Protein AF-A0A098EGL4-F1 (afdb_monomer)

Nearest PDB structures (foldseek):
  3kts-assembly7_G  TM=9.184E-01  e=2.762E-04  Listeria monocytogenes serotype 4b str. F2365
  6pal-assembly1_B  TM=6.386E-01  e=4.224E-01  Bacteroides uniformis
  6pal-assembly1_A  TM=6.553E-01  e=5.970E-01  Bacteroides uniformis
  4g3q-assembly1_A  TM=4.865E-01  e=6.721E+00  Mycobacterium tuberculosis

Solvent-accessible surface area (backbone atoms only — not comparable to full-atom values): 3646 Å² total; per-residue (Å²): 131,85,77,78,79,70,57,70,38,66,49,77,83,52,45,70,59,54,62,74,45,92,60,48,51,39,32,37,51,45,46,44,57,92,43,49,66,62,50,50,55,56,38,45,78,63,66,28,48,78,44,72,43,69,92,39,51,39,83,124

Mean predicted aligned error: 4.2 Å

Foldseek 3Di:
DPPDDAAEDADPVCVVVVLPDPRQEHEDAAEEPVCPVVVCVVCVVSNHDYHYDPVRHHHD

Organism: NCBI:txid1499687

Sequence (60 aa):
MCSQGVPAIRNLKDVVKVLKTDHERIIFLETRLSQVESTVTFAKKHGKETLMHVDFITRS

Radius of gyration: 11.46 Å; Cα contacts (8 Å, |Δi|>4): 78; chains: 1; bounding box: 30×24×25 Å

Structure (mmCIF, N/CA/C/O backbone):
data_AF-A0A098EGL4-F1
#
_entry.id   AF-A0A098EGL4-F1
#
loop_
_atom_site.group_PDB
_atom_site.id
_atom_site.type_symbol
_atom_site.label_atom_id
_atom_site.label_alt_id
_atom_site.label_comp_id
_atom_site.label_asym_id
_atom_site.label_entity_id
_atom_site.label_seq_id
_atom_site.pdbx_PDB_ins_code
_atom_site.Cartn_x
_atom_site.Cartn_y
_atom_site.Cartn_z
_atom_site.occupancy
_atom_site.B_iso_or_equiv
_atom_site.auth_seq_id
_atom_site.auth_comp_id
_atom_site.auth_asym_id
_atom_site.auth_atom_id
_atom_site.pdbx_PDB_model_num
ATOM 1 N N . MET A 1 1 ? -18.432 15.047 -19.702 1.00 41.66 1 MET A N 1
ATOM 2 C CA . MET A 1 1 ? -18.201 14.767 -18.268 1.00 41.66 1 MET A CA 1
ATOM 3 C C . MET A 1 1 ? -16.705 14.557 -18.097 1.00 41.66 1 MET A C 1
ATOM 5 O O . MET A 1 1 ? -16.194 13.599 -18.658 1.00 41.66 1 MET A O 1
ATOM 9 N N . CYS A 1 2 ? -15.980 15.473 -17.449 1.00 48.28 2 CYS A N 1
ATOM 10 C CA . CYS A 1 2 ? -14.556 15.260 -17.175 1.00 48.28 2 CYS A CA 1
ATOM 11 C C . CYS A 1 2 ? -14.450 14.150 -16.128 1.00 48.28 2 CYS A C 1
ATOM 13 O O . CYS A 1 2 ? -14.907 14.329 -15.002 1.00 48.28 2 CYS A O 1
ATOM 15 N N . SER A 1 3 ? -13.922 12.988 -16.504 1.00 54.16 3 SER A N 1
ATOM 16 C CA . SER A 1 3 ? -13.627 11.915 -15.558 1.00 54.16 3 SER A CA 1
ATOM 17 C C . SER A 1 3 ? -12.626 12.441 -14.529 1.00 54.16 3 SER A C 1
ATOM 19 O O . SER A 1 3 ? -11.467 12.683 -14.865 1.00 54.16 3 SER A O 1
ATOM 21 N N . GLN A 1 4 ? -13.091 12.667 -13.298 1.00 70.25 4 GLN A N 1
ATOM 22 C CA . GLN A 1 4 ? -12.243 12.940 -12.137 1.00 70.25 4 GLN A CA 1
ATOM 23 C C . GLN A 1 4 ? -11.169 11.841 -12.076 1.00 70.25 4 GLN A C 1
ATOM 25 O O . GLN A 1 4 ? -11.501 10.654 -12.090 1.00 70.25 4 GLN A O 1
ATOM 30 N N . GLY A 1 5 ? -9.892 12.228 -12.112 1.00 83.94 5 GLY A N 1
ATOM 31 C CA . GLY A 1 5 ? -8.777 11.284 -12.172 1.00 83.94 5 GLY A CA 1
ATOM 32 C C . GLY A 1 5 ? -8.733 10.356 -10.955 1.00 83.94 5 GLY A C 1
ATOM 33 O O . GLY A 1 5 ? -9.179 10.721 -9.868 1.00 83.94 5 GLY A O 1
ATOM 34 N N . VAL A 1 6 ? -8.179 9.154 -11.133 1.00 89.94 6 VAL A N 1
ATOM 35 C CA . VAL A 1 6 ? -7.937 8.216 -10.028 1.00 89.94 6 VAL A CA 1
ATOM 36 C C . VAL A 1 6 ? -6.552 8.503 -9.438 1.00 89.94 6 VAL A C 1
ATOM 38 O O . VAL A 1 6 ? -5.571 8.455 -10.186 1.00 89.94 6 VAL A O 1
ATOM 41 N N . PRO A 1 7 ? -6.431 8.794 -8.129 1.00 93.19 7 PRO A N 1
ATOM 42 C CA . PRO A 1 7 ? -5.139 9.039 -7.503 1.00 93.19 7 PRO A CA 1
ATOM 43 C C . PRO A 1 7 ? -4.203 7.839 -7.650 1.00 93.19 7 PRO A C 1
ATOM 45 O O . PRO A 1 7 ? -4.538 6.719 -7.258 1.00 93.19 7 PRO A O 1
ATOM 48 N N . ALA A 1 8 ? -3.011 8.097 -8.183 1.00 93.7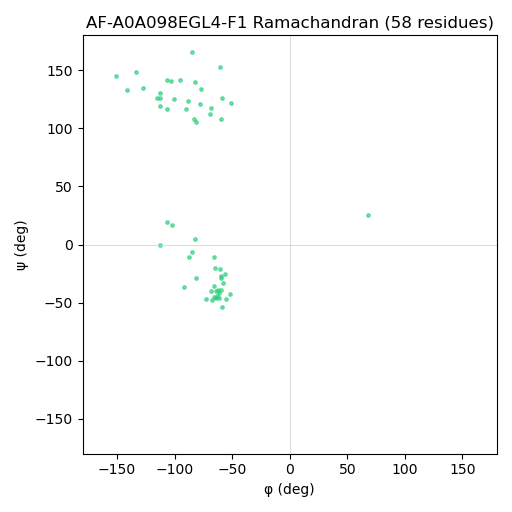5 8 ALA A N 1
ATOM 49 C CA . ALA A 1 8 ? -1.965 7.104 -8.360 1.00 93.75 8 ALA A CA 1
ATOM 50 C C . ALA A 1 8 ? -0.785 7.415 -7.434 1.00 93.75 8 ALA A C 1
ATOM 52 O O . ALA A 1 8 ? -0.171 8.480 -7.501 1.00 93.75 8 ALA A O 1
ATOM 53 N N . ILE A 1 9 ? -0.483 6.479 -6.545 1.00 93.12 9 ILE A N 1
ATOM 54 C CA . ILE A 1 9 ? 0.450 6.631 -5.439 1.00 93.12 9 ILE A CA 1
ATOM 55 C C . ILE A 1 9 ? 1.718 5.858 -5.774 1.00 93.12 9 ILE A C 1
ATOM 57 O O . ILE A 1 9 ? 1.693 4.635 -5.898 1.00 93.12 9 ILE A O 1
ATOM 61 N N . ARG A 1 10 ? 2.842 6.566 -5.896 1.00 89.94 10 ARG A N 1
ATOM 62 C CA . ARG A 1 10 ? 4.164 5.934 -6.029 1.00 89.94 10 ARG A CA 1
ATOM 63 C C . ARG A 1 10 ? 4.849 5.741 -4.680 1.00 89.94 10 ARG A C 1
ATOM 65 O O . ARG A 1 10 ? 5.528 4.748 -4.471 1.00 89.94 10 ARG A O 1
ATOM 72 N N . ASN A 1 11 ? 4.671 6.687 -3.759 1.00 83.25 11 ASN A N 1
ATOM 73 C CA . ASN A 1 11 ? 5.311 6.652 -2.452 1.00 83.25 11 ASN A CA 1
ATOM 74 C C . ASN A 1 11 ? 4.275 6.445 -1.346 1.00 83.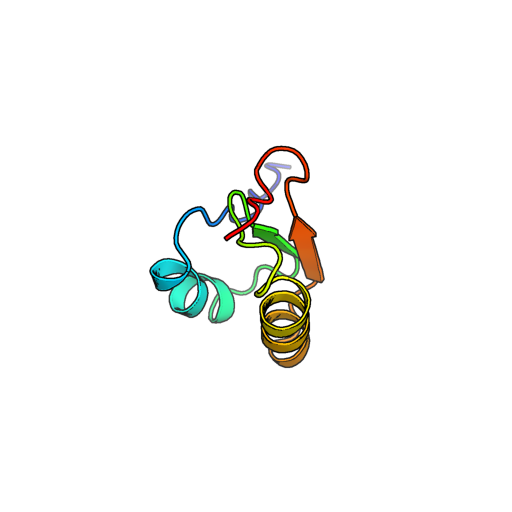25 11 ASN A C 1
ATOM 76 O O . ASN A 1 11 ? 3.306 7.196 -1.251 1.00 83.25 11 ASN A O 1
ATOM 80 N N . LEU A 1 12 ? 4.522 5.480 -0.455 1.00 75.56 12 LEU A N 1
ATOM 81 C CA . LEU A 1 12 ? 3.655 5.225 0.697 1.00 75.56 12 LEU A CA 1
ATOM 82 C C . LEU A 1 12 ? 3.454 6.464 1.593 1.00 75.56 12 LEU A C 1
ATOM 84 O O . LEU A 1 12 ? 2.414 6.591 2.234 1.00 75.56 12 LEU A O 1
ATOM 88 N N . LYS A 1 13 ? 4.392 7.421 1.601 1.00 80.88 13 LYS A N 1
ATOM 89 C CA . LYS A 1 13 ? 4.253 8.699 2.325 1.00 80.88 13 LYS A CA 1
ATOM 90 C C . LYS A 1 13 ? 3.047 9.527 1.867 1.00 80.88 13 LYS A C 1
ATOM 92 O O . LYS A 1 13 ? 2.483 10.268 2.669 1.00 80.88 13 LYS A O 1
ATOM 97 N N . ASP A 1 14 ? 2.631 9.393 0.610 1.00 84.19 14 ASP A N 1
ATOM 98 C CA . ASP A 1 14 ? 1.488 10.128 0.063 1.00 84.19 14 ASP A CA 1
ATOM 99 C C . ASP A 1 14 ? 0.152 9.408 0.283 1.00 84.19 14 ASP A C 1
ATOM 101 O O . ASP A 1 14 ? -0.904 10.027 0.148 1.00 84.19 14 ASP A O 1
ATOM 105 N N . VAL A 1 15 ? 0.174 8.143 0.722 1.00 84.06 15 VAL A N 1
ATOM 106 C CA . VAL A 1 15 ? -1.038 7.361 1.025 1.00 84.06 15 VAL A CA 1
ATOM 107 C C . VAL A 1 15 ? -1.905 8.091 2.033 1.00 84.06 15 VAL A C 1
ATOM 109 O O . VAL A 1 15 ? -3.093 8.262 1.798 1.00 84.06 15 VAL A O 1
ATOM 112 N N . VAL A 1 16 ? -1.316 8.607 3.116 1.00 86.38 16 VAL A N 1
ATOM 113 C CA . VAL A 1 16 ? -2.059 9.307 4.179 1.00 86.38 16 VAL A CA 1
ATOM 114 C C . VAL A 1 16 ? -2.844 10.506 3.639 1.00 86.38 16 VAL A C 1
ATOM 116 O O . VAL A 1 16 ? -3.921 10.807 4.147 1.00 86.38 16 VAL A O 1
ATOM 119 N N . LYS A 1 17 ? -2.335 11.188 2.606 1.00 89.50 17 LYS A N 1
ATOM 120 C CA . LYS A 1 17 ? -3.051 12.297 1.964 1.00 89.50 17 LYS A CA 1
ATOM 121 C C . LYS A 1 17 ? -4.222 11.774 1.142 1.00 89.50 17 LYS A C 1
ATOM 123 O O . LYS A 1 17 ? -5.329 12.278 1.285 1.00 89.50 17 LYS A O 1
ATOM 128 N N . VAL A 1 18 ? -3.995 10.740 0.332 1.00 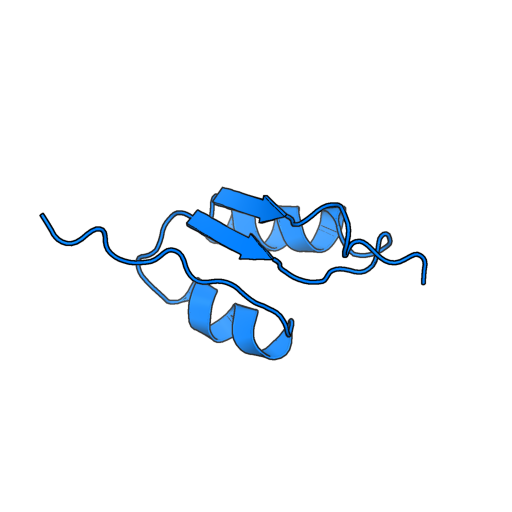90.19 18 VAL A N 1
ATOM 129 C CA . VAL A 1 18 ? -5.029 10.162 -0.539 1.00 90.19 18 VAL A CA 1
ATOM 130 C C . VAL A 1 18 ? -6.153 9.512 0.271 1.00 90.19 18 VAL A C 1
ATOM 132 O O . VAL A 1 18 ? -7.321 9.650 -0.084 1.00 90.19 18 VAL A O 1
ATOM 135 N N . LEU A 1 19 ? -5.842 8.887 1.406 1.00 89.69 19 LEU A N 1
ATOM 136 C CA . LEU A 1 19 ? -6.851 8.306 2.295 1.00 89.69 19 LEU A CA 1
ATOM 137 C C . LEU A 1 19 ? -7.862 9.334 2.823 1.00 89.69 19 LEU A C 1
ATOM 139 O O . LEU A 1 19 ? -8.993 8.958 3.108 1.00 89.69 19 LEU A 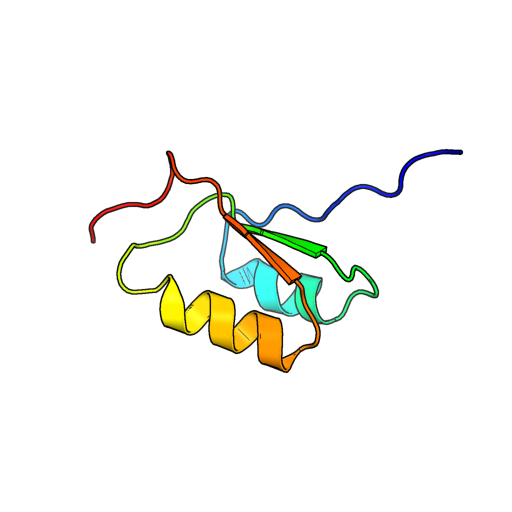O 1
ATOM 143 N N . LYS A 1 20 ? -7.476 10.613 2.922 1.00 90.75 20 LYS A N 1
ATOM 144 C CA . LYS A 1 20 ? -8.342 11.713 3.383 1.00 90.75 20 LYS A CA 1
ATOM 145 C C . LYS A 1 20 ? -9.207 12.330 2.282 1.00 90.75 20 LYS A C 1
ATOM 147 O O . LYS A 1 20 ? -9.994 13.221 2.572 1.00 90.75 20 LYS A O 1
ATOM 152 N N . THR A 1 21 ? -9.018 11.922 1.031 1.00 91.25 21 THR A N 1
ATOM 153 C CA . THR A 1 21 ? -9.808 12.426 -0.100 1.00 91.25 21 THR A CA 1
ATOM 154 C C . T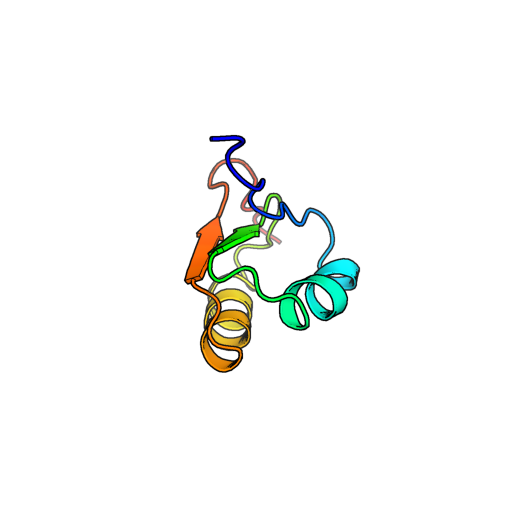HR A 1 21 ? -11.115 11.655 -0.242 1.00 91.25 21 THR A C 1
ATOM 156 O O . THR A 1 21 ? -11.226 10.542 0.268 1.00 91.25 21 THR A O 1
ATOM 159 N N . ASP A 1 22 ? -12.060 12.176 -1.021 1.00 91.44 22 ASP A N 1
ATOM 160 C CA . ASP A 1 22 ? -13.322 11.486 -1.328 1.00 91.44 22 ASP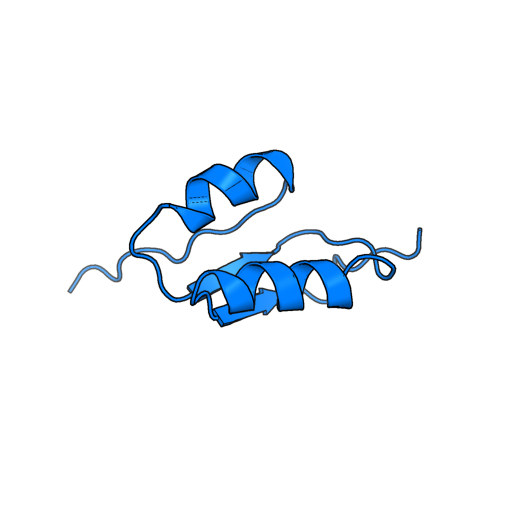 A CA 1
ATOM 161 C C . ASP A 1 22 ? -13.192 10.454 -2.463 1.00 91.44 22 ASP A C 1
ATOM 163 O O . ASP A 1 22 ? -14.173 9.844 -2.882 1.00 91.44 22 ASP A O 1
ATOM 167 N N . HIS A 1 23 ? -11.977 10.214 -2.971 1.00 92.31 23 HIS A N 1
ATOM 168 C CA . HIS A 1 23 ? -11.752 9.201 -3.998 1.00 92.31 23 HIS A CA 1
ATOM 169 C C . HIS A 1 23 ? -11.965 7.800 -3.420 1.00 92.31 23 HIS A C 1
ATOM 171 O O . HIS A 1 23 ? -11.234 7.385 -2.524 1.00 92.31 23 HIS A O 1
ATOM 177 N N . GLU A 1 24 ? -12.946 7.064 -3.938 1.00 93.06 24 GLU A N 1
ATOM 178 C CA . GLU A 1 24 ? -13.225 5.677 -3.543 1.00 93.06 24 GLU A CA 1
ATOM 179 C C . GLU A 1 24 ? -12.116 4.719 -3.997 1.00 93.06 24 GLU A C 1
ATOM 181 O O . GLU A 1 24 ? -11.702 3.842 -3.245 1.00 93.06 24 GLU A O 1
ATOM 186 N N . ARG A 1 25 ? -11.589 4.921 -5.209 1.00 94.81 25 ARG A N 1
ATOM 187 C CA . ARG A 1 25 ? -10.527 4.095 -5.795 1.00 94.81 25 ARG A CA 1
ATOM 188 C C . ARG A 1 25 ? -9.169 4.777 -5.734 1.00 94.81 25 ARG A C 1
ATOM 190 O O . ARG A 1 25 ? -9.058 5.970 -6.013 1.00 94.81 25 ARG A O 1
ATOM 197 N N . ILE A 1 26 ? -8.136 3.992 -5.443 1.00 95.00 26 ILE A N 1
ATOM 198 C CA . ILE A 1 26 ? -6.730 4.415 -5.450 1.00 95.00 26 ILE A CA 1
ATOM 199 C C . ILE A 1 26 ? -5.868 3.395 -6.194 1.00 95.00 26 ILE A C 1
ATOM 201 O O . ILE A 1 26 ? -6.156 2.198 -6.169 1.00 95.00 26 ILE A O 1
ATOM 205 N N . ILE A 1 27 ? -4.797 3.855 -6.839 1.00 95.50 27 ILE A N 1
ATOM 206 C CA . ILE A 1 27 ? -3.828 2.993 -7.528 1.00 95.50 27 ILE A CA 1
ATOM 207 C C . ILE A 1 27 ? -2.492 3.058 -6.790 1.00 95.50 27 ILE A C 1
ATOM 209 O O . ILE A 1 27 ? -1.938 4.142 -6.626 1.00 95.50 27 ILE A O 1
ATOM 213 N N . PHE A 1 28 ? -1.929 1.917 -6.401 1.00 94.81 28 PHE A N 1
ATOM 214 C CA . PHE A 1 28 ? -0.522 1.819 -6.011 1.00 94.81 28 PHE A CA 1
ATOM 215 C C . PHE A 1 28 ? 0.319 1.497 -7.242 1.00 94.81 28 PHE A C 1
ATOM 217 O O . PHE A 1 28 ? 0.157 0.448 -7.867 1.00 94.81 28 PHE A O 1
ATOM 224 N N . LEU A 1 29 ? 1.206 2.424 -7.596 1.00 95.06 29 LEU A N 1
ATOM 225 C CA . LEU A 1 29 ? 2.115 2.276 -8.729 1.00 95.06 29 LEU A CA 1
ATOM 226 C C . LEU A 1 29 ? 3.335 1.436 -8.387 1.00 95.06 29 LEU A C 1
ATOM 228 O O . LEU A 1 29 ? 3.891 0.836 -9.284 1.00 95.06 29 LEU A O 1
ATOM 232 N N . GLU A 1 30 ? 3.767 1.419 -7.131 1.00 93.25 30 GLU A N 1
ATOM 233 C CA . GLU A 1 30 ? 4.931 0.659 -6.682 1.00 93.25 30 GLU A CA 1
ATOM 234 C C . GLU A 1 30 ? 4.624 0.081 -5.305 1.00 93.25 30 GLU A C 1
ATOM 236 O O . GLU A 1 30 ? 4.081 0.766 -4.432 1.00 93.25 30 GLU A O 1
ATOM 241 N N . THR A 1 31 ? 4.913 -1.199 -5.097 1.00 92.69 31 THR A N 1
ATOM 242 C CA . THR A 1 31 ? 4.684 -1.866 -3.810 1.00 92.69 31 THR A CA 1
ATOM 243 C C . THR A 1 31 ? 5.690 -2.994 -3.636 1.00 92.69 31 THR A C 1
ATOM 245 O O . THR A 1 31 ? 6.076 -3.659 -4.590 1.00 92.69 31 THR A O 1
ATOM 248 N N . ARG A 1 32 ? 6.133 -3.232 -2.401 1.00 93.06 32 ARG A N 1
ATOM 249 C CA . ARG A 1 32 ? 6.941 -4.415 -2.082 1.00 93.06 32 ARG A CA 1
ATOM 250 C C . ARG A 1 32 ? 6.019 -5.606 -1.874 1.00 93.06 32 ARG A C 1
ATOM 252 O O . ARG A 1 32 ? 5.011 -5.461 -1.188 1.00 93.06 32 ARG A O 1
ATOM 259 N N . LEU A 1 33 ? 6.396 -6.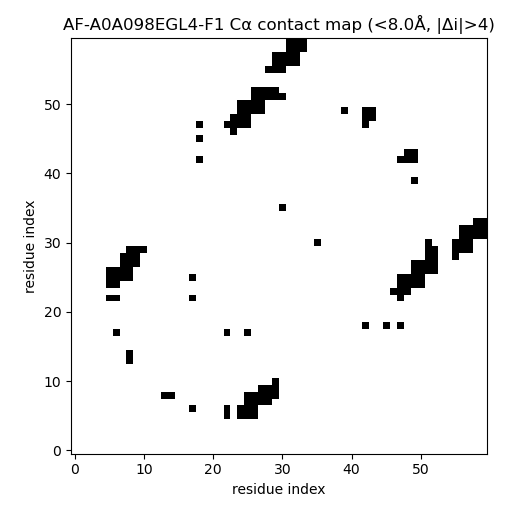785 -2.361 1.00 94.94 33 LEU A N 1
ATOM 260 C CA . LEU A 1 33 ? 5.608 -8.014 -2.212 1.00 94.94 33 LEU A CA 1
ATOM 261 C C . LEU A 1 33 ? 5.215 -8.276 -0.748 1.00 94.94 33 LEU A C 1
ATOM 263 O O . LEU A 1 33 ? 4.060 -8.569 -0.460 1.00 94.94 33 LEU A O 1
ATOM 267 N N . SER A 1 34 ? 6.150 -8.073 0.186 1.00 94.75 34 SER A N 1
ATOM 268 C CA . SER A 1 34 ? 5.920 -8.238 1.629 1.00 94.75 34 SER A CA 1
ATOM 269 C C . SER A 1 34 ? 4.924 -7.244 2.241 1.00 94.75 34 SER A C 1
ATOM 271 O O . SER A 1 34 ? 4.528 -7.415 3.389 1.00 94.75 34 SER A O 1
ATOM 273 N N . GLN A 1 35 ? 4.531 -6.199 1.509 1.00 91.69 35 GLN A N 1
ATOM 274 C CA . GLN A 1 35 ? 3.619 -5.146 1.963 1.00 91.69 35 GLN A CA 1
ATOM 275 C C . GLN A 1 35 ? 2.272 -5.152 1.232 1.00 91.69 35 GLN A C 1
ATOM 277 O O . GLN A 1 35 ? 1.428 -4.310 1.527 1.00 91.69 35 GLN A O 1
ATOM 282 N N . VAL A 1 36 ? 2.043 -6.069 0.286 1.00 93.50 36 VAL A N 1
ATOM 283 C CA . VAL A 1 36 ? 0.797 -6.110 -0.501 1.00 93.50 36 VAL A CA 1
ATOM 284 C C . VAL A 1 36 ? -0.416 -6.273 0.417 1.00 93.50 36 VAL A C 1
ATOM 286 O O . VAL A 1 36 ? -1.320 -5.440 0.407 1.00 93.50 36 VAL A O 1
ATOM 289 N N . GLU A 1 37 ? -0.409 -7.294 1.273 1.00 95.12 37 GLU A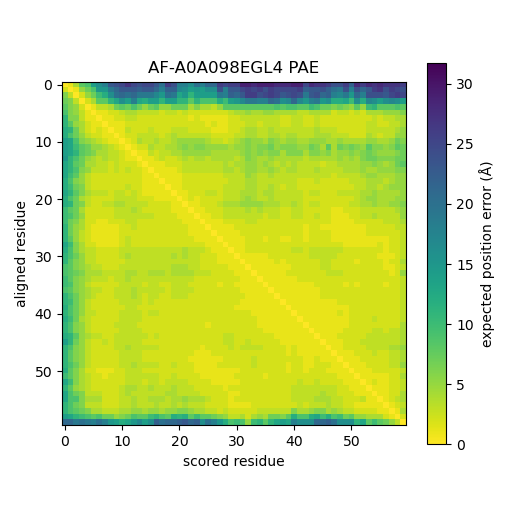 N 1
ATOM 290 C CA . GLU A 1 37 ? -1.535 -7.600 2.162 1.00 95.12 37 GLU A CA 1
ATOM 291 C C . GLU A 1 37 ? -1.804 -6.483 3.182 1.00 95.12 37 GLU A C 1
ATOM 293 O O . GLU A 1 37 ? -2.952 -6.059 3.363 1.00 95.12 37 GLU A O 1
ATOM 298 N N . SER A 1 38 ? -0.748 -5.969 3.823 1.00 94.00 38 SER A N 1
ATOM 299 C CA . SER A 1 38 ? -0.859 -4.897 4.818 1.00 94.00 38 SER A CA 1
ATOM 300 C C . SER A 1 38 ? -1.391 -3.609 4.188 1.00 94.00 38 SER A C 1
ATOM 302 O O . SER A 1 38 ? -2.258 -2.955 4.770 1.00 94.00 38 SER A O 1
ATOM 304 N N . THR A 1 39 ? -0.945 -3.284 2.972 1.00 92.31 39 THR A N 1
ATOM 305 C CA . THR A 1 39 ? -1.371 -2.093 2.225 1.00 92.31 39 THR A CA 1
ATOM 306 C C . THR A 1 39 ? -2.835 -2.186 1.802 1.00 92.31 39 THR A C 1
ATOM 308 O O . THR A 1 39 ? -3.599 -1.254 2.062 1.00 92.31 39 THR A O 1
ATOM 311 N N . VAL A 1 40 ? -3.262 -3.315 1.222 1.00 94.12 40 VAL A N 1
ATOM 312 C CA . VAL A 1 40 ? -4.669 -3.532 0.830 1.00 94.12 40 VAL A CA 1
ATOM 313 C C . VAL A 1 40 ? -5.581 -3.475 2.052 1.00 94.12 40 VAL A C 1
ATOM 315 O O . VAL A 1 40 ? -6.600 -2.785 2.043 1.00 94.12 40 VAL A O 1
ATOM 318 N N . THR A 1 41 ? -5.204 -4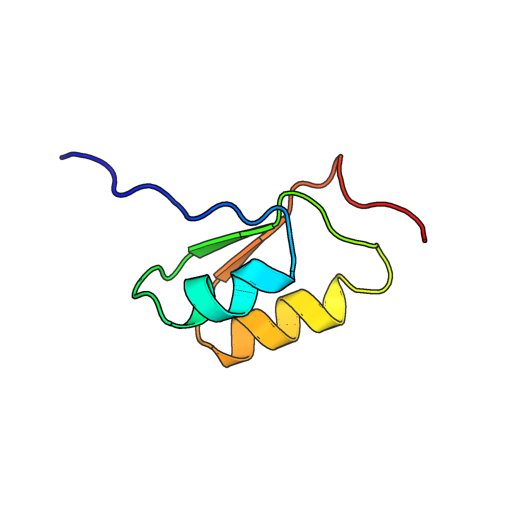.155 3.136 1.00 96.06 41 THR A N 1
ATOM 319 C CA . THR A 1 41 ? -5.988 -4.163 4.377 1.00 96.06 41 THR A CA 1
ATOM 320 C C . THR A 1 41 ? -6.109 -2.759 4.966 1.00 96.06 41 THR A C 1
ATOM 322 O O . THR A 1 41 ? -7.185 -2.361 5.416 1.00 96.06 41 THR A O 1
ATOM 325 N N . PHE A 1 42 ? -5.024 -1.985 4.952 1.00 92.88 42 PHE A N 1
ATOM 326 C CA . PHE A 1 42 ? -5.012 -0.614 5.450 1.00 92.88 42 PHE A CA 1
ATOM 327 C C . PHE A 1 42 ? -5.896 0.322 4.616 1.00 92.88 42 PHE A C 1
ATOM 329 O O . PHE A 1 42 ? -6.688 1.074 5.187 1.00 92.88 42 PHE A O 1
ATOM 336 N N . ALA A 1 43 ? -5.823 0.242 3.286 1.00 93.69 43 ALA A N 1
ATOM 337 C CA . ALA A 1 43 ? -6.672 1.015 2.381 1.00 93.69 43 ALA A CA 1
ATOM 338 C C . ALA A 1 43 ? -8.159 0.657 2.548 1.00 93.69 43 ALA A C 1
ATOM 340 O O . ALA A 1 43 ? -9.001 1.544 2.710 1.00 93.69 43 ALA A O 1
ATOM 341 N N . LYS A 1 44 ? -8.477 -0.640 2.639 1.00 95.06 44 LYS A N 1
ATOM 342 C CA . LYS A 1 44 ? -9.844 -1.135 2.851 1.00 95.06 44 LYS A CA 1
ATOM 343 C C . LYS A 1 44 ? -10.462 -0.617 4.153 1.00 95.06 44 LYS A C 1
ATOM 345 O O . LYS A 1 44 ? -11.631 -0.242 4.161 1.00 95.06 44 LYS A O 1
ATOM 350 N N . LYS A 1 45 ? -9.683 -0.528 5.239 1.00 95.12 45 LYS A N 1
ATOM 351 C CA . LYS A 1 45 ? -10.131 0.061 6.521 1.00 95.12 45 LYS A CA 1
ATOM 352 C C . LYS A 1 45 ? -10.548 1.534 6.407 1.00 95.12 45 LYS A C 1
ATOM 354 O O . LYS A 1 45 ? -11.298 2.003 7.252 1.00 95.12 45 LYS A O 1
ATOM 359 N N . HIS A 1 46 ? -10.091 2.240 5.375 1.00 94.69 46 HIS A N 1
ATOM 360 C CA . HIS A 1 46 ? -10.444 3.633 5.086 1.00 94.69 46 HIS A CA 1
ATOM 361 C C . HIS A 1 46 ? -11.483 3.759 3.959 1.00 94.69 46 HIS A C 1
ATOM 363 O O . HIS A 1 46 ? -11.627 4.830 3.372 1.00 94.69 46 HIS A O 1
ATOM 369 N N . GLY A 1 47 ? -12.177 2.667 3.620 1.00 94.62 47 GLY A N 1
ATOM 370 C CA . GLY A 1 47 ? -13.190 2.663 2.564 1.00 94.62 47 GLY A CA 1
ATOM 371 C C . GLY A 1 47 ? -12.612 2.871 1.165 1.00 94.62 47 GLY A C 1
ATOM 372 O O . GLY A 1 47 ? -13.310 3.390 0.300 1.00 94.62 47 GLY A O 1
ATOM 373 N N . LYS A 1 48 ? -11.336 2.522 0.949 1.00 95.00 48 LYS A N 1
ATOM 374 C CA . LYS A 1 48 ? -10.683 2.644 -0.358 1.00 95.00 48 LYS A CA 1
ATOM 375 C C . LYS A 1 48 ? -10.617 1.301 -1.071 1.00 95.00 48 LYS A C 1
ATOM 377 O O . LYS A 1 48 ? -10.043 0.341 -0.551 1.00 95.00 48 LYS A O 1
ATOM 382 N N . GLU A 1 49 ? -11.140 1.251 -2.287 1.00 95.69 49 GLU A N 1
ATOM 383 C CA . GLU A 1 49 ? -10.878 0.169 -3.229 1.00 95.69 49 GLU A CA 1
ATOM 384 C C . GLU A 1 49 ? -9.488 0.367 -3.850 1.00 95.69 49 GLU A C 1
ATOM 386 O O . GLU A 1 49 ? -9.093 1.471 -4.231 1.00 95.69 49 GLU A O 1
ATOM 391 N N . THR A 1 50 ? -8.713 -0.714 -3.910 1.00 94.31 50 THR A N 1
ATOM 392 C CA . THR A 1 50 ? -7.288 -0.655 -4.234 1.00 94.31 50 THR A CA 1
ATOM 393 C C . THR A 1 50 ? -6.981 -1.357 -5.547 1.00 94.31 50 THR A C 1
ATOM 395 O O . THR A 1 50 ? -7.270 -2.539 -5.705 1.00 94.31 50 THR A O 1
ATOM 398 N N . LEU A 1 51 ? -6.318 -0.643 -6.451 1.00 95.62 51 LEU A N 1
ATOM 399 C CA . LEU A 1 51 ? -5.719 -1.175 -7.670 1.00 95.62 51 LEU A CA 1
ATOM 400 C C . LEU A 1 51 ? -4.196 -1.202 -7.499 1.00 95.62 51 LEU A C 1
ATOM 402 O O . LEU A 1 51 ? -3.620 -0.279 -6.922 1.00 95.62 51 LEU A O 1
ATOM 406 N N . MET A 1 52 ? -3.529 -2.239 -7.997 1.00 94.94 52 MET A N 1
ATOM 407 C CA . MET A 1 52 ? -2.072 -2.375 -7.901 1.00 94.94 52 MET A CA 1
ATOM 408 C C . MET A 1 52 ? -1.469 -2.628 -9.274 1.00 94.94 52 MET A C 1
ATOM 410 O O . MET A 1 52 ? -1.976 -3.447 -10.040 1.00 94.94 52 MET A O 1
ATOM 414 N N . HIS A 1 53 ? -0.380 -1.930 -9.581 1.00 95.00 53 HIS A N 1
ATOM 415 C CA . HIS A 1 53 ? 0.366 -2.159 -10.809 1.00 95.00 53 HIS A CA 1
ATOM 416 C C . HIS A 1 53 ? 1.302 -3.359 -10.637 1.00 95.00 53 HIS A C 1
ATOM 418 O O . HIS A 1 53 ? 2.317 -3.271 -9.949 1.00 95.00 53 HIS A O 1
ATOM 424 N N . VAL A 1 54 ? 0.939 -4.489 -11.244 1.00 94.31 54 VAL A N 1
ATOM 425 C CA . VAL A 1 54 ? 1.587 -5.788 -11.001 1.00 94.31 54 VAL A CA 1
ATOM 426 C C . VAL A 1 54 ? 3.064 -5.790 -11.406 1.00 94.31 54 VAL A C 1
ATOM 428 O O . VAL A 1 54 ? 3.886 -6.311 -10.656 1.00 94.31 54 VAL A O 1
ATOM 431 N N . ASP A 1 55 ? 3.421 -5.140 -12.516 1.00 95.62 55 ASP A N 1
ATOM 432 C CA . ASP A 1 55 ? 4.806 -5.110 -13.020 1.00 95.62 55 ASP A CA 1
ATOM 433 C C . ASP A 1 55 ? 5.779 -4.383 -12.073 1.00 95.62 55 ASP A C 1
ATOM 435 O O . ASP A 1 55 ? 6.988 -4.603 -12.118 1.00 95.62 55 ASP A O 1
ATOM 439 N N . PHE A 1 56 ? 5.256 -3.543 -11.176 1.00 94.12 56 PHE A N 1
ATOM 440 C CA . PHE A 1 56 ? 6.028 -2.789 -10.186 1.00 94.12 56 PHE A CA 1
ATOM 441 C C . PHE A 1 56 ? 5.860 -3.343 -8.761 1.00 94.12 56 PHE A C 1
ATOM 443 O O . PHE A 1 56 ? 6.159 -2.655 -7.777 1.00 94.12 56 PHE A O 1
ATOM 450 N N . ILE A 1 57 ? 5.407 -4.596 -8.627 1.00 94.12 57 ILE A N 1
ATOM 451 C CA . ILE A 1 57 ? 5.482 -5.335 -7.366 1.00 94.12 57 ILE A CA 1
ATOM 452 C C . ILE A 1 57 ? 6.880 -5.947 -7.239 1.00 94.12 57 ILE A C 1
ATOM 454 O O . ILE A 1 57 ? 7.228 -6.907 -7.925 1.00 94.12 57 ILE A O 1
ATOM 458 N N . THR A 1 58 ? 7.695 -5.399 -6.339 1.00 91.94 58 THR A N 1
ATOM 459 C CA . THR A 1 58 ? 9.105 -5.790 -6.185 1.00 91.94 58 THR A CA 1
ATOM 460 C C . THR A 1 58 ? 9.302 -6.836 -5.088 1.00 91.94 58 THR A C 1
ATOM 462 O O . THR A 1 58 ? 8.674 -6.786 -4.025 1.00 91.94 58 THR A O 1
ATOM 465 N N . ARG A 1 59 ? 10.200 -7.803 -5.322 1.00 85.56 59 ARG A N 1
ATOM 466 C CA . ARG A 1 59 ? 10.682 -8.726 -4.284 1.00 85.56 59 ARG A CA 1
ATOM 467 C C . ARG A 1 59 ? 11.706 -7.963 -3.437 1.00 85.56 59 ARG A C 1
ATOM 469 O O . ARG A 1 59 ? 12.649 -7.412 -3.992 1.00 85.56 59 ARG A O 1
ATOM 476 N N . SER A 1 60 ? 11.446 -7.853 -2.136 1.00 68.44 60 SER A N 1
ATOM 477 C CA . SER A 1 60 ? 12.270 -7.108 -1.168 1.00 68.44 60 SER A CA 1
ATOM 478 C C . SER A 1 60 ? 13.725 -7.544 -1.139 1.00 68.44 60 SER A C 1
ATOM 480 O O . SER A 1 60 ? 13.925 -8.778 -1.218 1.00 68.44 60 SER A O 1
#

pLDDT: mean 89.04, std 11.08, range [41.66, 96.06]

Secondary structure (DSSP, 8-state):
---PPPPEESSHHHHHHHHTSS-SEEEES-EEGGGHHHHHHHHHHTT-EEEE-GGGEE--

InterPro domains:
  IPR006699 Glycerol uptake operon antiterminator [PF04309] (6-57)
  IPR013785 Aldolase-type TIM barrel [G3DSA:3.20.20.70] (2-58)